Protein AF-A0A950H6T1-F1 (afdb_monomer)

Sequence (47 aa):
MPISAVRLSPTAIDVHCDAVALKVVLADGREISAPLEWFPRLRDATP

Mean predicted aligned error: 8.22 Å

Solvent-accessible surface area (backbone atoms only — not comparable to full-atom values): 3104 Å² total; per-residue (Å²): 134,86,80,80,79,77,83,73,65,86,46,68,72,44,78,49,76,55,103,60,31,39,37,34,35,30,72,79,72,50,74,49,78,45,57,27,84,82,36,62,76,64,58,74,52,80,133

Radius of gyration: 13.96 Å; Cα contacts (8 Å, |Δi|>4): 59; chains: 1; bounding box: 31×40×21 Å

pLDDT: mean 80.77, std 10.51, range [50.47, 91.75]

Foldseek 3Di:
DDDDPDPFPQAFPDWDDDLFWIWTQGPVRDIDIDTCVVPVVSNPDDD

Structure (mmCIF, N/CA/C/O backbone):
data_AF-A0A950H6T1-F1
#
_entry.id   AF-A0A950H6T1-F1
#
loop_
_atom_site.group_PDB
_atom_site.id
_atom_site.type_symbol
_atom_site.label_atom_id
_atom_site.label_alt_id
_atom_site.label_comp_id
_atom_site.label_asym_id
_atom_site.label_entity_id
_atom_site.label_seq_id
_atom_site.pdbx_PDB_ins_code
_atom_site.Cartn_x
_atom_site.Cartn_y
_atom_site.Cartn_z
_atom_site.occupancy
_atom_site.B_iso_or_equiv
_atom_site.auth_seq_id
_atom_site.auth_comp_id
_atom_site.auth_asym_id
_atom_site.auth_atom_id
_atom_site.pdbx_PDB_model_num
ATOM 1 N N . MET A 1 1 ? -18.858 31.134 0.932 1.00 50.47 1 MET A N 1
ATOM 2 C CA . MET A 1 1 ? -19.244 29.862 1.580 1.00 50.47 1 MET A CA 1
ATOM 3 C C . MET A 1 1 ? -17.987 29.258 2.190 1.00 50.47 1 MET A C 1
ATOM 5 O O . MET A 1 1 ? -17.059 29.028 1.423 1.00 50.47 1 MET A O 1
ATOM 9 N N . PRO A 1 2 ? -17.870 29.086 3.519 1.00 61.91 2 PRO A N 1
ATOM 10 C CA . PRO A 1 2 ? -16.706 28.417 4.087 1.00 61.91 2 PRO A CA 1
ATOM 11 C C . PRO A 1 2 ? -16.846 26.908 3.859 1.00 61.91 2 PRO A C 1
ATOM 13 O O . PRO A 1 2 ? -17.780 26.284 4.355 1.00 61.91 2 PRO A O 1
ATOM 16 N N . ILE A 1 3 ? -15.942 26.324 3.073 1.00 64.56 3 ILE A N 1
ATOM 17 C CA . ILE A 1 3 ? -15.805 24.869 3.005 1.00 64.56 3 ILE A CA 1
ATOM 18 C C . ILE A 1 3 ? -15.144 24.409 4.307 1.00 64.56 3 ILE A C 1
ATOM 20 O O . ILE A 1 3 ? -14.059 24.867 4.661 1.00 64.56 3 ILE A O 1
ATOM 24 N N . SER A 1 4 ? -15.819 23.552 5.068 1.00 68.12 4 SER A N 1
ATOM 25 C CA . SER A 1 4 ? -15.224 22.953 6.261 1.00 68.12 4 SER A CA 1
ATOM 26 C C . SER A 1 4 ? -14.261 21.864 5.796 1.00 68.12 4 SER A C 1
ATOM 28 O O . SER A 1 4 ? -14.692 20.848 5.253 1.00 68.12 4 SER A O 1
ATOM 30 N N . ALA A 1 5 ? -12.956 22.092 5.945 1.00 65.75 5 ALA A N 1
ATOM 31 C CA . ALA A 1 5 ? -11.951 21.088 5.620 1.00 65.75 5 ALA A CA 1
ATOM 32 C C . ALA A 1 5 ? -12.116 19.907 6.586 1.00 65.75 5 ALA A C 1
ATOM 34 O O . ALA A 1 5 ? -11.787 20.010 7.770 1.00 65.75 5 ALA A O 1
ATOM 35 N N . VAL A 1 6 ? -12.661 18.792 6.093 1.00 68.56 6 VAL A N 1
ATOM 36 C CA . VAL A 1 6 ? -12.691 17.537 6.847 1.00 68.56 6 VAL A CA 1
ATOM 37 C C . VAL A 1 6 ? -11.245 17.171 7.155 1.00 68.56 6 VAL A C 1
ATOM 39 O O . VAL A 1 6 ? -10.434 16.956 6.252 1.00 68.56 6 VAL A O 1
ATOM 42 N N . ARG A 1 7 ? -10.906 17.143 8.445 1.00 64.62 7 ARG A N 1
ATOM 43 C CA . ARG A 1 7 ? -9.587 16.731 8.919 1.00 64.62 7 ARG A CA 1
ATOM 44 C C . ARG A 1 7 ? -9.518 15.212 8.820 1.00 64.62 7 ARG A C 1
ATOM 46 O O . ARG A 1 7 ? -9.844 14.505 9.764 1.00 64.62 7 ARG A O 1
ATOM 53 N N . LEU A 1 8 ? -9.162 14.729 7.640 1.00 62.88 8 LEU A N 1
ATOM 54 C CA . LEU A 1 8 ? -8.952 13.312 7.391 1.00 62.88 8 LEU A CA 1
ATOM 55 C C . LEU A 1 8 ? -7.652 12.915 8.087 1.00 62.88 8 LEU A C 1
ATOM 57 O O . LEU A 1 8 ? -6.586 13.414 7.731 1.00 62.88 8 LEU A O 1
ATOM 61 N N . SER A 1 9 ? -7.739 12.072 9.111 1.00 63.38 9 SER A N 1
ATOM 62 C CA . SER A 1 9 ? -6.572 11.433 9.713 1.00 63.38 9 SER A CA 1
ATOM 63 C C . SER A 1 9 ? -5.991 10.448 8.693 1.00 63.38 9 SER A C 1
ATOM 65 O O . SER A 1 9 ? -6.655 9.455 8.397 1.00 63.38 9 SER A O 1
ATOM 67 N N . PRO A 1 10 ? -4.781 10.674 8.149 1.00 68.88 10 PRO A N 1
ATOM 68 C CA . PRO A 1 10 ? -4.203 9.844 7.089 1.00 68.88 10 PRO A CA 1
ATOM 69 C C . PRO A 1 10 ? -3.615 8.530 7.630 1.00 68.88 10 PRO A C 1
ATOM 71 O O . PRO A 1 10 ? -2.630 8.017 7.109 1.00 68.88 10 PRO A O 1
ATOM 74 N N . THR A 1 11 ? -4.176 7.999 8.714 1.00 84.31 11 THR A N 1
ATOM 75 C CA . THR A 1 11 ? -3.679 6.785 9.353 1.00 84.31 11 THR A CA 1
ATOM 76 C C . THR A 1 11 ? -4.024 5.594 8.472 1.00 84.31 11 THR A C 1
ATOM 78 O O . THR A 1 11 ? -5.197 5.249 8.341 1.00 84.31 11 THR A O 1
ATOM 81 N N . ALA A 1 12 ? -3.011 4.974 7.871 1.00 86.62 12 ALA A N 1
ATOM 82 C CA . ALA A 1 12 ? -3.162 3.694 7.195 1.00 86.62 12 ALA A CA 1
ATOM 83 C C . ALA A 1 12 ? -3.411 2.600 8.240 1.00 86.62 12 ALA A C 1
ATOM 85 O O . ALA A 1 12 ? -2.648 2.474 9.198 1.00 86.62 12 ALA A O 1
ATOM 86 N N . ILE A 1 13 ? -4.490 1.844 8.063 1.00 91.75 13 ILE A N 1
ATOM 87 C CA . ILE A 1 13 ? -4.819 0.682 8.899 1.00 91.75 13 ILE A CA 1
ATOM 88 C C . ILE A 1 13 ? -4.482 -0.630 8.201 1.00 91.75 13 ILE A C 1
ATOM 90 O O . ILE A 1 13 ? -4.233 -1.617 8.883 1.00 91.75 13 ILE A O 1
ATOM 94 N N . ASP A 1 14 ? -4.446 -0.629 6.869 1.00 89.19 14 ASP A N 1
ATOM 95 C CA . ASP A 1 14 ? -4.048 -1.780 6.072 1.00 89.19 14 ASP A CA 1
ATOM 96 C C . ASP A 1 14 ? -3.323 -1.332 4.800 1.00 89.19 14 ASP A C 1
ATOM 98 O O . ASP A 1 14 ? -3.606 -0.264 4.245 1.00 89.19 14 ASP A O 1
ATOM 102 N N . VAL A 1 15 ? -2.356 -2.135 4.363 1.00 88.75 15 VAL A N 1
ATOM 103 C CA . VAL A 1 15 ? -1.536 -1.861 3.180 1.00 88.75 15 VAL A CA 1
ATOM 104 C C . VAL A 1 15 ? -1.330 -3.161 2.420 1.00 88.75 15 VAL A C 1
ATOM 106 O O . VAL A 1 15 ? -0.749 -4.110 2.941 1.00 88.75 15 VAL A O 1
ATOM 109 N N . HIS A 1 16 ? -1.750 -3.174 1.160 1.00 89.00 16 HIS A N 1
ATOM 110 C CA . HIS A 1 16 ? -1.578 -4.302 0.263 1.00 89.00 16 HIS A CA 1
ATOM 111 C C . HIS A 1 16 ? -0.848 -3.869 -1.004 1.00 89.00 16 HIS A C 1
ATOM 113 O O . HIS A 1 16 ? -1.171 -2.849 -1.610 1.00 89.00 16 HIS A O 1
ATOM 119 N N . CYS A 1 17 ? 0.143 -4.650 -1.417 1.00 85.44 17 CYS A N 1
ATOM 120 C CA . CYS A 1 17 ? 0.903 -4.394 -2.629 1.00 85.44 17 CYS A CA 1
ATOM 121 C C . CYS A 1 17 ? 0.640 -5.524 -3.621 1.00 85.44 17 CYS A C 1
ATOM 123 O O . CYS A 1 17 ? 1.063 -6.656 -3.404 1.00 85.44 17 CYS A O 1
ATOM 125 N N . ASP A 1 18 ? -0.055 -5.203 -4.707 1.00 85.75 18 ASP A N 1
ATOM 126 C CA . ASP A 1 18 ? -0.249 -6.102 -5.839 1.00 85.75 18 ASP A CA 1
ATOM 127 C C . ASP A 1 18 ? 0.880 -5.917 -6.862 1.00 85.75 18 ASP A C 1
ATOM 129 O O . ASP A 1 18 ? 1.609 -4.930 -6.828 1.00 85.75 18 ASP A O 1
ATOM 133 N N . ALA A 1 19 ? 0.967 -6.800 -7.860 1.00 82.62 19 ALA A N 1
ATOM 134 C CA . ALA A 1 19 ? 1.966 -6.706 -8.934 1.00 82.62 19 ALA A CA 1
ATOM 135 C C . ALA A 1 19 ? 1.890 -5.413 -9.780 1.00 82.62 19 ALA A C 1
ATOM 137 O O . ALA A 1 19 ? 2.807 -5.121 -10.545 1.00 82.62 19 ALA A O 1
ATOM 138 N N . VAL A 1 20 ? 0.796 -4.651 -9.679 1.00 84.69 20 VAL A N 1
ATOM 139 C CA . VAL A 1 20 ? 0.539 -3.457 -10.505 1.00 84.69 20 VAL A CA 1
ATOM 140 C C . VAL A 1 20 ? 0.257 -2.192 -9.694 1.00 84.69 20 VAL A C 1
ATOM 142 O O . VAL A 1 20 ? 0.462 -1.087 -10.199 1.00 84.69 20 VAL A O 1
ATOM 145 N N . ALA A 1 21 ? -0.199 -2.316 -8.445 1.00 88.62 21 ALA A N 1
ATOM 146 C CA . ALA A 1 21 ? -0.655 -1.178 -7.656 1.00 88.62 21 ALA A CA 1
ATOM 147 C C . ALA A 1 21 ? -0.454 -1.386 -6.151 1.00 88.62 21 ALA A C 1
ATOM 149 O O . ALA A 1 21 ? -0.568 -2.496 -5.635 1.00 88.62 21 ALA A O 1
ATOM 150 N N . LEU A 1 22 ? -0.210 -0.279 -5.456 1.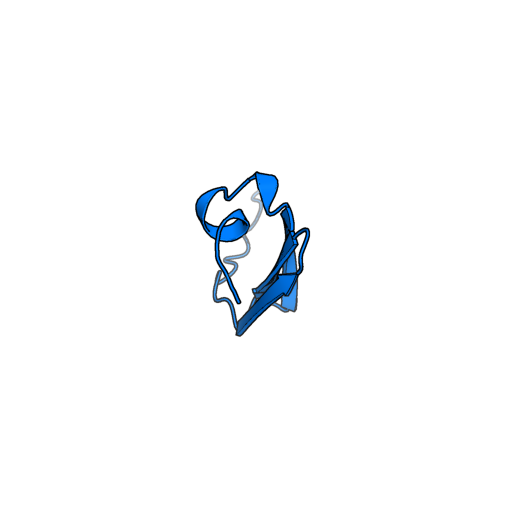00 89.44 22 LEU A N 1
ATOM 151 C CA . LEU A 1 22 ? -0.243 -0.174 -4.007 1.00 89.44 22 LEU A CA 1
ATOM 152 C C . LEU A 1 22 ? -1.644 0.262 -3.573 1.00 89.44 22 LEU A C 1
ATOM 154 O O . LEU A 1 22 ? -2.122 1.323 -3.983 1.00 89.44 22 LEU A O 1
ATOM 158 N N . LYS A 1 23 ? -2.272 -0.541 -2.720 1.00 91.75 23 LYS A N 1
ATOM 159 C CA . LYS A 1 23 ? -3.563 -0.269 -2.093 1.00 91.75 23 LYS A CA 1
ATOM 160 C C . LYS A 1 23 ? -3.354 0.023 -0.616 1.00 91.75 23 LYS A C 1
ATOM 162 O O . LYS A 1 23 ? -2.678 -0.724 0.086 1.00 91.75 23 LYS A O 1
ATOM 167 N N . VAL A 1 24 ? -3.934 1.113 -0.138 1.00 90.50 24 VAL A N 1
ATOM 168 C CA . VAL A 1 24 ? -3.854 1.535 1.260 1.00 90.50 24 VAL A CA 1
ATOM 169 C C . VAL A 1 24 ? -5.258 1.804 1.762 1.00 90.50 24 VAL A C 1
ATOM 171 O O . VAL A 1 24 ? -5.956 2.661 1.217 1.00 90.50 24 VAL A O 1
ATOM 174 N N . VAL A 1 25 ? -5.655 1.109 2.821 1.00 91.00 25 VAL A N 1
ATOM 175 C CA . VAL A 1 25 ? -6.912 1.370 3.518 1.00 91.00 25 VAL A CA 1
ATOM 176 C C . VAL A 1 25 ? -6.627 2.315 4.672 1.00 91.00 25 VAL A C 1
ATOM 178 O O . VAL A 1 25 ? -5.778 2.060 5.531 1.00 91.00 25 VAL A O 1
ATOM 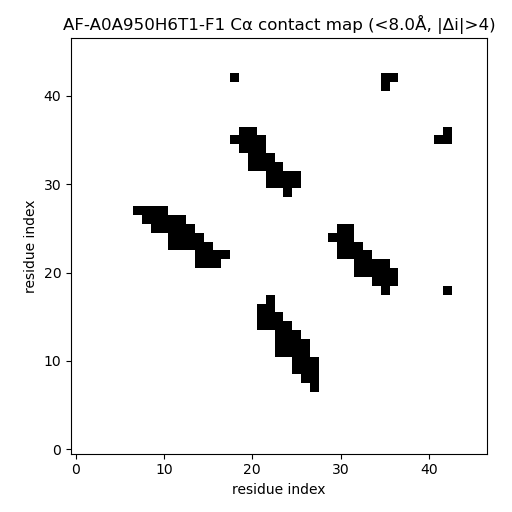181 N N . LEU A 1 26 ? -7.335 3.435 4.685 1.00 89.31 26 LEU A N 1
ATOM 182 C CA . LEU A 1 26 ? -7.248 4.433 5.735 1.00 89.31 26 LEU A CA 1
ATOM 183 C C . LEU A 1 26 ? -8.251 4.133 6.852 1.00 89.31 26 LEU A C 1
ATOM 185 O O . LEU A 1 26 ? -9.323 3.577 6.623 1.00 89.31 26 LEU A O 1
ATOM 189 N N . ALA A 1 27 ? -7.930 4.573 8.070 1.00 86.38 27 ALA A N 1
ATOM 190 C CA . ALA A 1 27 ? -8.807 4.466 9.239 1.00 86.38 27 ALA A CA 1
ATOM 191 C C . ALA A 1 27 ? -10.172 5.152 9.043 1.00 86.38 27 ALA A C 1
ATOM 193 O O . ALA A 1 27 ? -11.124 4.862 9.760 1.0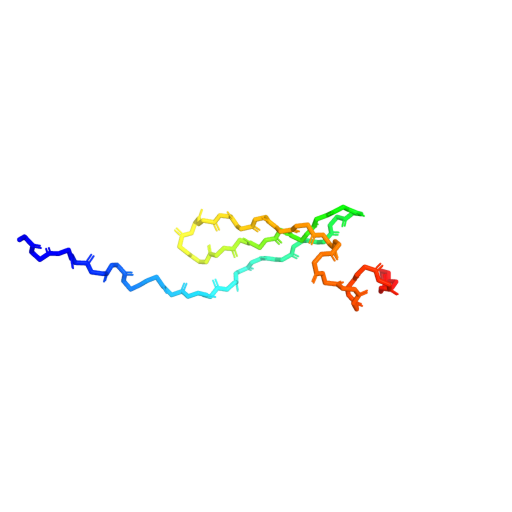0 86.38 27 ALA A O 1
ATOM 194 N N . ASP A 1 28 ? -10.258 6.077 8.086 1.00 81.19 28 ASP A N 1
ATOM 195 C CA . ASP A 1 28 ? -11.488 6.776 7.712 1.00 81.19 28 ASP A CA 1
ATOM 196 C C . ASP A 1 28 ? -12.386 5.973 6.748 1.00 81.19 28 ASP A C 1
ATOM 198 O O . ASP A 1 28 ? -13.452 6.452 6.361 1.00 81.19 28 ASP A O 1
ATOM 202 N N . GLY A 1 29 ? -11.979 4.753 6.379 1.00 84.31 29 GLY A N 1
ATOM 203 C CA . GLY A 1 29 ? -12.718 3.853 5.494 1.00 84.31 29 GLY A CA 1
ATOM 204 C C . GLY A 1 29 ? -12.492 4.109 4.005 1.00 84.31 29 GLY A C 1
ATOM 205 O O . GLY A 1 29 ? -13.095 3.429 3.176 1.00 84.31 29 GLY A O 1
ATOM 206 N N . ARG A 1 30 ? -11.641 5.071 3.634 1.00 87.19 30 ARG A N 1
ATOM 207 C CA . ARG A 1 30 ? -11.251 5.275 2.237 1.00 87.19 30 ARG A CA 1
ATOM 208 C C . ARG A 1 30 ? -10.150 4.305 1.844 1.00 87.19 30 ARG A C 1
ATOM 210 O O . ARG A 1 30 ? -9.235 4.027 2.617 1.00 87.19 30 ARG A O 1
ATOM 217 N N . GLU A 1 31 ? -10.203 3.879 0.593 1.00 89.12 31 GLU A N 1
ATOM 218 C CA . GLU A 1 31 ? -9.136 3.124 -0.045 1.00 89.12 31 GLU A CA 1
ATOM 219 C C . GLU A 1 31 ? -8.416 4.025 -1.050 1.00 89.12 31 GLU A C 1
ATOM 221 O O . GLU A 1 31 ? -9.039 4.673 -1.895 1.00 89.12 31 GLU A O 1
ATOM 226 N N . ILE A 1 32 ? -7.093 4.086 -0.940 1.00 88.75 32 ILE A N 1
ATOM 227 C CA . ILE A 1 32 ? -6.222 4.758 -1.897 1.00 88.75 32 ILE A CA 1
ATOM 228 C C . ILE A 1 32 ? -5.534 3.681 -2.723 1.00 88.75 32 ILE A C 1
ATOM 230 O O . ILE A 1 32 ? -4.822 2.844 -2.180 1.00 88.75 32 ILE A O 1
ATOM 234 N N . SER A 1 33 ? -5.715 3.744 -4.039 1.00 89.75 33 SER A N 1
ATOM 235 C CA . SER A 1 33 ? -4.989 2.921 -5.003 1.00 89.75 33 SER A CA 1
ATOM 236 C C . SER A 1 33 ? -4.047 3.801 -5.815 1.00 89.75 33 SER A C 1
ATOM 238 O O . SER A 1 33 ? -4.486 4.779 -6.423 1.00 89.75 33 SER A O 1
ATOM 240 N N . ALA A 1 34 ? -2.763 3.454 -5.834 1.00 90.00 34 ALA A N 1
ATOM 241 C CA . ALA A 1 34 ? -1.753 4.135 -6.632 1.00 90.00 34 ALA A CA 1
ATOM 242 C C . ALA A 1 34 ? -0.944 3.124 -7.467 1.00 90.00 34 ALA A C 1
ATOM 244 O O . ALA A 1 34 ? -0.539 2.089 -6.934 1.00 90.00 34 ALA A O 1
ATOM 245 N N . PRO A 1 35 ? -0.678 3.397 -8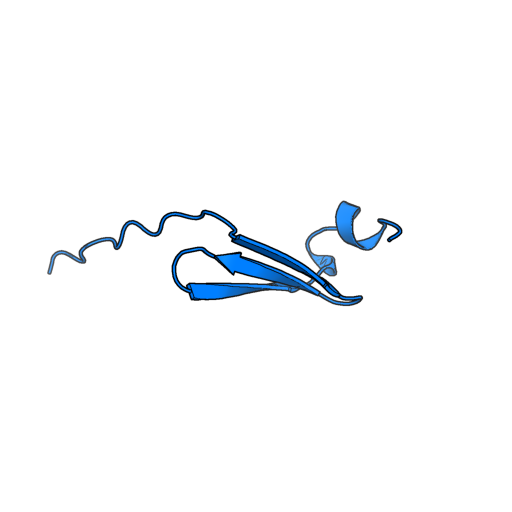.756 1.00 90.31 35 PRO A N 1
ATOM 246 C CA . PRO A 1 35 ? 0.152 2.533 -9.592 1.00 90.31 35 PRO A CA 1
ATOM 247 C C . PRO A 1 35 ? 1.573 2.363 -9.034 1.00 90.31 35 PRO A C 1
ATOM 249 O O . PRO A 1 35 ? 2.206 3.340 -8.625 1.00 90.31 35 PRO A O 1
ATOM 252 N N . LEU A 1 36 ? 2.119 1.142 -9.079 1.00 85.75 36 LEU A N 1
ATOM 253 C CA . LEU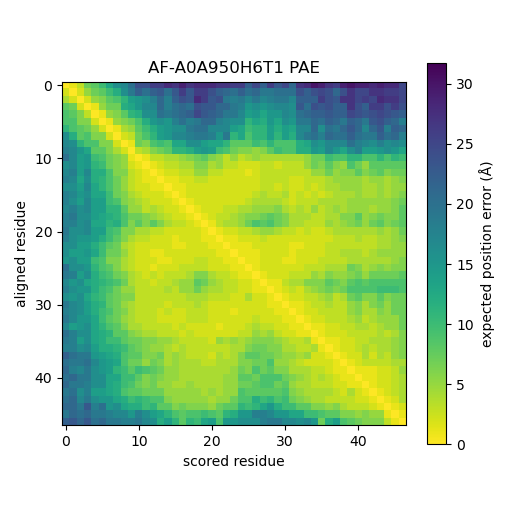 A 1 36 ? 3.504 0.885 -8.650 1.00 85.75 36 LEU A CA 1
ATOM 254 C C . LEU A 1 36 ? 4.544 1.581 -9.530 1.00 85.75 36 LEU A C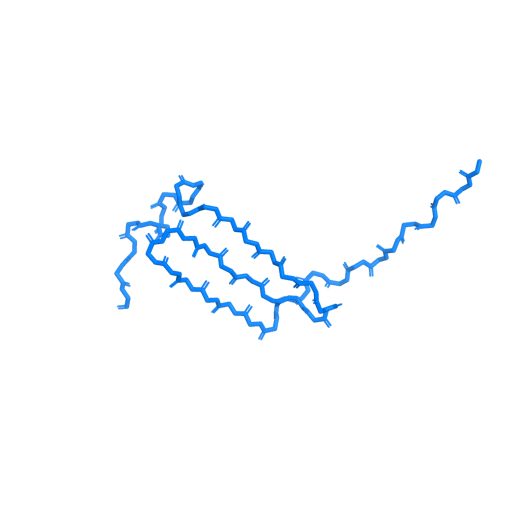 1
ATOM 256 O O . LEU A 1 36 ?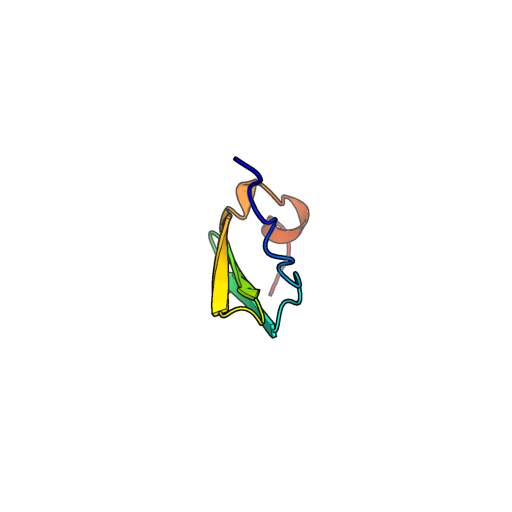 5.653 1.852 -9.076 1.00 85.75 36 LEU A O 1
ATOM 260 N N . GLU A 1 37 ? 4.192 1.917 -10.772 1.00 85.12 37 GLU A N 1
ATOM 261 C CA . GLU A 1 37 ? 5.071 2.652 -11.685 1.00 85.12 37 GLU A CA 1
ATOM 262 C C . GLU A 1 37 ? 5.476 4.031 -11.130 1.00 85.12 37 GLU A C 1
ATOM 264 O O . GLU A 1 37 ? 6.558 4.526 -11.444 1.00 85.12 37 GLU A O 1
ATOM 269 N N . TRP A 1 38 ? 4.652 4.624 -10.253 1.00 87.31 38 TRP A N 1
ATOM 270 C CA . TRP A 1 38 ? 4.958 5.888 -9.575 1.00 87.31 38 TRP A CA 1
ATOM 271 C C . TRP A 1 38 ? 5.991 5.726 -8.457 1.00 87.31 38 TRP A C 1
ATOM 273 O O . TRP A 1 38 ? 6.601 6.708 -8.035 1.00 87.31 38 TRP A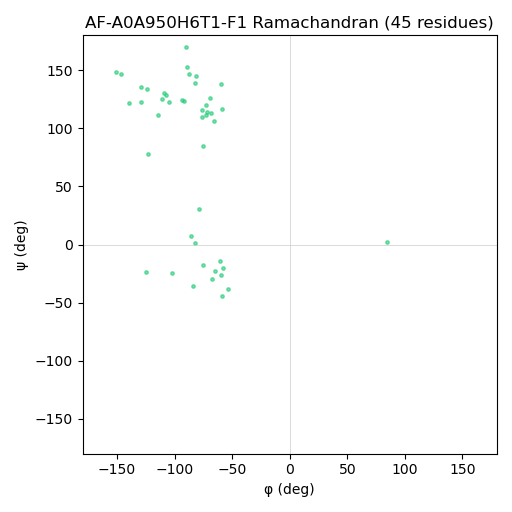 O 1
ATOM 283 N N . PHE A 1 39 ? 6.219 4.495 -7.992 1.00 85.69 39 PHE A N 1
ATOM 284 C CA . PHE A 1 39 ? 7.123 4.168 -6.893 1.00 85.69 39 PHE A CA 1
ATOM 285 C C . PHE A 1 39 ? 8.190 3.163 -7.356 1.00 85.69 39 PHE A C 1
ATOM 287 O O . PHE A 1 39 ? 8.122 1.986 -6.999 1.00 85.69 39 PHE A O 1
ATOM 294 N N . PRO A 1 40 ? 9.233 3.608 -8.090 1.00 82.25 40 PRO A N 1
ATOM 295 C CA . PRO A 1 40 ? 10.246 2.720 -8.668 1.00 82.25 40 PRO A CA 1
ATOM 296 C C . PRO A 1 40 ? 10.896 1.785 -7.642 1.00 82.25 40 PRO A C 1
ATOM 298 O O . PRO A 1 40 ? 11.110 0.611 -7.912 1.00 82.25 40 PRO A O 1
ATOM 301 N N . ARG A 1 41 ? 11.142 2.287 -6.423 1.00 83.62 41 ARG A N 1
ATOM 302 C CA . ARG A 1 41 ? 11.734 1.494 -5.333 1.00 83.62 41 ARG A CA 1
ATOM 303 C C . ARG A 1 41 ? 10.819 0.386 -4.816 1.00 83.62 41 ARG A C 1
ATOM 305 O O . ARG A 1 41 ? 11.329 -0.602 -4.311 1.00 83.62 41 ARG A O 1
ATOM 312 N N . LEU A 1 42 ? 9.504 0.582 -4.889 1.00 81.50 42 LEU A N 1
ATOM 313 C CA . LEU A 1 42 ? 8.518 -0.408 -4.467 1.00 81.50 42 LEU A CA 1
ATOM 314 C C . LEU A 1 42 ? 8.247 -1.415 -5.591 1.00 81.50 42 LEU A C 1
ATOM 316 O O . LEU A 1 42 ? 8.104 -2.597 -5.323 1.00 81.50 42 LEU A O 1
ATOM 320 N N . ARG A 1 43 ? 8.258 -0.961 -6.851 1.00 80.62 43 ARG A N 1
ATOM 321 C CA . ARG A 1 43 ? 8.193 -1.831 -8.033 1.00 80.62 43 ARG A CA 1
ATOM 322 C C . ARG A 1 43 ? 9.345 -2.834 -8.081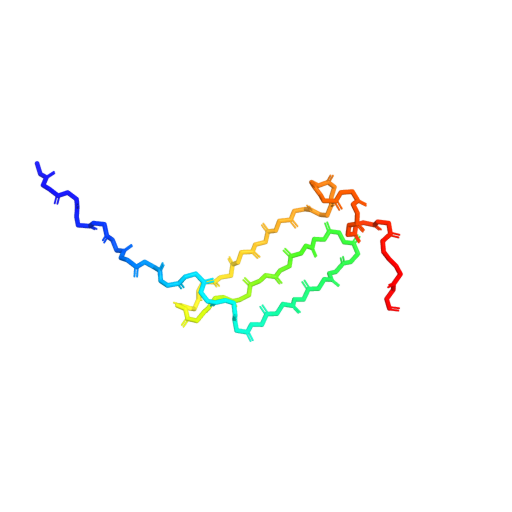 1.00 80.62 43 ARG A C 1
ATOM 324 O O . ARG A 1 43 ? 9.125 -3.995 -8.397 1.00 80.62 43 ARG A O 1
ATOM 331 N N . ASP A 1 44 ? 10.560 -2.378 -7.793 1.00 81.38 44 ASP A N 1
ATOM 332 C CA . ASP A 1 44 ? 11.760 -3.218 -7.864 1.00 81.38 44 ASP A CA 1
ATOM 333 C C . ASP A 1 44 ? 11.994 -4.009 -6.553 1.00 81.38 44 ASP A C 1
ATOM 335 O O . ASP A 1 44 ? 13.035 -4.647 -6.389 1.00 81.38 44 ASP A O 1
ATOM 339 N N . ALA A 1 45 ? 11.044 -3.969 -5.608 1.00 78.06 45 ALA A N 1
ATOM 340 C CA . ALA A 1 45 ? 11.106 -4.728 -4.365 1.00 78.06 45 ALA A CA 1
ATOM 341 C C . ALA A 1 45 ? 10.630 -6.176 -4.574 1.00 78.06 45 ALA A C 1
ATOM 343 O O . ALA A 1 45 ? 9.641 -6.435 -5.257 1.00 78.06 45 ALA A O 1
ATOM 344 N N . THR A 1 46 ? 11.327 -7.130 -3.960 1.00 68.19 46 THR A N 1
ATOM 345 C CA . THR A 1 46 ? 10.898 -8.534 -3.873 1.00 68.19 46 THR A CA 1
ATOM 346 C C . THR A 1 46 ? 10.001 -8.769 -2.646 1.00 68.19 46 THR A C 1
ATOM 348 O O . THR A 1 46 ? 10.221 -8.095 -1.636 1.00 68.19 46 THR A O 1
ATOM 351 N N . PRO A 1 47 ? 9.020 -9.692 -2.733 1.00 61.69 47 PRO A N 1
ATOM 352 C CA . PRO A 1 47 ? 8.030 -9.969 -1.684 1.00 61.69 47 PRO A CA 1
ATOM 353 C C . PRO A 1 47 ? 8.619 -10.560 -0.397 1.00 61.69 47 PRO A C 1
ATOM 355 O O . PRO A 1 47 ? 9.664 -11.249 -0.475 1.00 61.69 47 PRO A O 1
#

Secondary structure (DSSP, 8-state):
-----------EEEEEE-SSEEEEEETTS-EEEEEGGG-HHHHT---

Nearest PDB structures (foldseek):
  3o2g-assembly1_A  TM=8.637E-01  e=1.015E+00  Homo sapiens
  3n6w-assembly1_A-2  TM=8.606E-01  e=1.233E+00  Homo sapiens
  3ak0-assembly1_A  TM=7.767E-01  e=6.043E-01  unclassified
  8er0-assembly2_B  TM=8.202E-01  e=1.404E+00  Chryseobacterium oncorhynchi
  6ygo-assembly1_A-2  TM=5.349E-01  e=3.260E+00  Zymomonas mobilis subsp. mobilis ZM4 = ATCC 31821